Protein AF-A0A829CXZ8-F1 (afdb_monomer_lite)

Sequence (116 aa):
MVTVNVPLDTGAEYEVIKPFDTFQQHRRYTYVGFISFYDDRTIAGYELFFYHAENDKLHACRISINQIQKEPITFFKRVGGWERPAPNSIPPIDLSQLDLSQGKNYFNFIFLILNL

pLDDT: mean 71.53, std 17.72, range [35.12, 93.25]

Structure (mmCIF, N/CA/C/O backbone):
data_AF-A0A829CXZ8-F1
#
_entry.id   AF-A0A829CXZ8-F1
#
loop_
_atom_site.group_PDB
_atom_site.id
_atom_site.type_symbol
_atom_site.label_atom_id
_atom_site.label_alt_id
_atom_site.label_comp_id
_atom_site.label_asym_id
_atom_site.label_entity_id
_atom_site.label_seq_id
_atom_site.pdbx_PDB_ins_code
_atom_site.Cartn_x
_atom_site.Cartn_y
_atom_site.Cartn_z
_atom_site.occupancy
_atom_site.B_iso_or_equiv
_atom_site.auth_seq_id
_atom_site.auth_comp_id
_atom_site.auth_asym_id
_atom_site.auth_atom_id
_atom_site.pdbx_PDB_model_num
ATOM 1 N N . MET A 1 1 ? 15.877 -14.361 -10.667 1.00 39.72 1 MET A N 1
ATOM 2 C CA . MET A 1 1 ? 14.775 -13.550 -10.108 1.00 39.72 1 MET A CA 1
ATOM 3 C C . MET A 1 1 ? 15.394 -12.437 -9.286 1.00 39.72 1 MET A C 1
ATOM 5 O O . MET A 1 1 ? 16.151 -12.743 -8.377 1.00 39.72 1 MET A O 1
ATOM 9 N N . VAL A 1 2 ? 15.161 -11.174 -9.644 1.00 38.44 2 VAL A N 1
ATOM 10 C CA . VAL A 1 2 ? 15.547 -10.040 -8.792 1.00 38.44 2 VAL A CA 1
ATOM 11 C C . VAL A 1 2 ? 14.537 -9.994 -7.652 1.00 38.44 2 VAL A C 1
ATOM 13 O O . VAL A 1 2 ? 13.355 -9.771 -7.898 1.00 38.44 2 VAL A O 1
ATOM 16 N N . THR A 1 3 ? 14.978 -10.262 -6.425 1.00 47.97 3 THR A N 1
ATOM 17 C CA . THR A 1 3 ? 14.135 -10.085 -5.241 1.00 47.97 3 THR A CA 1
ATOM 18 C C . THR A 1 3 ? 14.022 -8.593 -4.973 1.00 47.97 3 THR A C 1
ATOM 20 O O . THR A 1 3 ? 14.994 -7.939 -4.600 1.00 47.97 3 THR A O 1
ATOM 23 N N . VAL A 1 4 ? 12.842 -8.041 -5.222 1.00 55.78 4 VAL A N 1
ATOM 24 C CA . VAL A 1 4 ? 12.549 -6.628 -5.003 1.00 55.78 4 VAL A CA 1
ATOM 25 C C . VAL A 1 4 ? 12.037 -6.493 -3.585 1.00 55.78 4 VAL A C 1
ATOM 27 O O . VAL A 1 4 ? 10.953 -6.978 -3.269 1.00 55.78 4 VAL A O 1
ATOM 30 N N . ASN A 1 5 ? 12.821 -5.859 -2.722 1.00 63.53 5 ASN A N 1
ATOM 31 C CA . ASN A 1 5 ? 12.398 -5.607 -1.355 1.00 63.53 5 ASN A CA 1
ATOM 32 C C . ASN A 1 5 ? 11.584 -4.309 -1.315 1.00 63.53 5 ASN A C 1
ATOM 34 O O . ASN A 1 5 ? 12.129 -3.237 -1.058 1.00 63.53 5 ASN A O 1
ATOM 38 N N . VAL A 1 6 ? 10.293 -4.391 -1.639 1.00 70.25 6 VAL A N 1
ATOM 39 C CA . VAL A 1 6 ? 9.368 -3.285 -1.372 1.00 70.25 6 VAL A CA 1
ATOM 40 C C . VAL A 1 6 ? 9.164 -3.242 0.147 1.00 70.25 6 VAL A C 1
ATOM 42 O O . VAL A 1 6 ? 8.750 -4.255 0.708 1.00 70.25 6 VAL A O 1
ATOM 45 N N . PRO A 1 7 ? 9.436 -2.118 0.838 1.00 76.12 7 PRO A N 1
ATOM 46 C CA . PRO A 1 7 ? 9.348 -2.023 2.299 1.00 76.12 7 PRO A CA 1
ATOM 47 C C . PRO A 1 7 ? 7.890 -1.893 2.783 1.00 76.12 7 PRO A C 1
ATOM 49 O O . PRO A 1 7 ? 7.576 -1.082 3.654 1.00 76.12 7 PRO A O 1
ATOM 52 N N . LEU A 1 8 ? 6.987 -2.668 2.183 1.00 81.75 8 LEU A N 1
ATOM 53 C CA . LEU A 1 8 ? 5.574 -2.751 2.512 1.00 81.75 8 LEU A CA 1
ATOM 54 C C . LEU A 1 8 ? 5.193 -4.217 2.713 1.00 81.75 8 LEU A C 1
ATOM 56 O O . LEU A 1 8 ? 5.617 -5.099 1.966 1.00 81.75 8 LEU A O 1
ATOM 60 N N . ASP A 1 9 ? 4.373 -4.464 3.724 1.00 83.75 9 ASP A N 1
ATOM 61 C CA . ASP A 1 9 ? 3.903 -5.789 4.095 1.00 83.75 9 ASP A CA 1
ATOM 62 C C . ASP A 1 9 ? 2.514 -6.000 3.496 1.00 83.75 9 ASP A C 1
ATOM 64 O O . ASP A 1 9 ? 1.585 -5.249 3.798 1.00 83.75 9 ASP A O 1
ATOM 68 N N . THR A 1 10 ? 2.361 -6.995 2.621 1.00 86.75 10 THR A N 1
ATOM 69 C CA . THR A 1 10 ? 1.049 -7.352 2.065 1.00 86.75 10 THR A CA 1
ATOM 70 C C . THR A 1 10 ? 0.072 -7.665 3.197 1.00 86.75 10 THR A C 1
ATOM 72 O O . THR A 1 10 ? 0.412 -8.383 4.136 1.00 86.75 10 THR A O 1
ATOM 75 N N . GLY A 1 11 ? -1.132 -7.099 3.126 1.00 85.31 11 GLY A N 1
ATOM 76 C CA . GLY A 1 11 ? -2.155 -7.203 4.164 1.00 85.31 11 GLY A CA 1
ATOM 77 C C . GLY A 1 11 ? -1.966 -6.246 5.346 1.00 85.31 11 GLY A C 1
ATOM 78 O O . GLY A 1 11 ? -2.833 -6.204 6.221 1.00 85.31 11 GLY A O 1
ATOM 79 N N . ALA A 1 12 ? -0.883 -5.462 5.396 1.00 89.81 12 ALA A N 1
ATOM 80 C CA . ALA A 1 12 ? -0.729 -4.415 6.399 1.00 89.81 12 ALA A CA 1
ATOM 81 C C . ALA A 1 12 ? -1.524 -3.154 6.029 1.00 89.81 12 ALA A C 1
ATOM 83 O O . ALA A 1 12 ? -1.664 -2.789 4.856 1.00 89.81 12 ALA A O 1
ATOM 84 N N . GLU A 1 13 ? -2.023 -2.470 7.057 1.00 91.50 13 GLU A N 1
ATOM 85 C CA . GLU A 1 13 ? -2.733 -1.202 6.923 1.00 91.50 13 GLU A CA 1
ATOM 86 C C . GLU A 1 13 ? -1.784 -0.024 7.116 1.00 91.50 13 GLU A C 1
ATOM 88 O O . GLU A 1 13 ? -1.008 0.044 8.079 1.00 91.50 13 GLU A O 1
ATOM 93 N N . TYR A 1 14 ? -1.912 0.944 6.217 1.00 90.94 14 TYR A N 1
ATOM 94 C CA . TYR A 1 14 ? -1.105 2.147 6.173 1.00 90.94 14 TYR A CA 1
ATOM 95 C C . TYR A 1 14 ? -1.989 3.391 6.192 1.00 90.94 14 TYR A C 1
ATOM 97 O O . TYR A 1 14 ? -2.916 3.518 5.395 1.00 90.94 14 TYR A O 1
ATOM 105 N N . GLU A 1 15 ? -1.681 4.328 7.084 1.00 93.00 15 GLU A N 1
ATOM 106 C CA . GLU A 1 15 ? -2.262 5.667 7.095 1.00 93.00 15 GLU A CA 1
ATOM 107 C C . GLU A 1 15 ? -1.393 6.622 6.272 1.00 93.00 15 GLU A C 1
ATOM 109 O O . GLU A 1 15 ? -0.164 6.628 6.388 1.00 93.00 15 GLU A O 1
ATOM 114 N N . VAL A 1 16 ? -2.032 7.445 5.447 1.00 91.12 16 VAL A N 1
ATOM 115 C CA . VAL A 1 16 ? -1.356 8.449 4.619 1.00 91.12 16 VAL A CA 1
ATOM 116 C C . VAL A 1 16 ? -0.996 9.675 5.459 1.00 91.12 16 VAL A C 1
ATOM 118 O O . VAL A 1 16 ? -1.875 10.387 5.947 1.00 91.12 16 VAL A O 1
ATOM 121 N N . ILE A 1 17 ? 0.302 9.964 5.581 1.00 90.19 17 ILE A N 1
ATOM 122 C CA . ILE A 1 17 ? 0.820 11.108 6.353 1.00 90.19 17 ILE A CA 1
ATOM 123 C C . ILE A 1 17 ? 0.668 12.418 5.568 1.00 90.19 17 ILE A C 1
ATOM 125 O O . ILE A 1 17 ? 0.375 13.466 6.145 1.00 90.19 17 ILE A O 1
ATOM 129 N N . LYS A 1 18 ? 0.861 12.365 4.246 1.00 87.00 18 LYS A N 1
ATOM 130 C CA . LYS A 1 18 ? 0.771 13.505 3.322 1.00 87.00 18 LYS A CA 1
ATOM 131 C C . LYS A 1 18 ? 0.014 13.064 2.068 1.00 87.00 18 LYS A C 1
ATOM 133 O O . LYS A 1 18 ? 0.336 11.991 1.575 1.00 87.00 18 LYS A O 1
ATOM 138 N N . PRO A 1 19 ? -0.946 13.844 1.539 1.00 87.56 19 PRO A N 1
ATOM 139 C CA . PRO A 1 19 ? -1.704 13.437 0.359 1.00 87.56 19 PRO A CA 1
ATOM 140 C C . PRO A 1 19 ? -0.810 13.390 -0.887 1.00 87.56 19 PRO A C 1
ATOM 142 O O . PRO A 1 19 ? 0.090 14.220 -1.047 1.00 87.56 19 PRO A O 1
ATOM 145 N N . PHE A 1 20 ? -1.071 12.430 -1.771 1.00 86.88 20 PHE A N 1
ATOM 146 C CA . PHE A 1 20 ? -0.387 12.275 -3.056 1.00 86.88 20 PHE A CA 1
ATOM 147 C C . PHE A 1 20 ? -1.250 11.442 -4.008 1.00 86.88 20 PHE A C 1
ATOM 149 O O . PHE A 1 20 ? -1.966 10.552 -3.564 1.00 86.88 20 PHE A O 1
ATOM 156 N N . ASP A 1 21 ? -1.165 11.704 -5.313 1.00 86.88 21 ASP A N 1
ATOM 157 C CA . ASP A 1 21 ? -1.935 10.982 -6.336 1.00 86.88 21 ASP A CA 1
ATOM 158 C C . ASP A 1 21 ? -3.432 10.852 -5.961 1.00 86.88 21 ASP A C 1
ATOM 160 O O . ASP A 1 21 ? -4.102 11.859 -5.717 1.00 86.88 21 ASP A O 1
ATOM 164 N N . THR A 1 22 ? -3.953 9.627 -5.848 1.00 90.31 22 THR A N 1
ATOM 165 C CA . THR A 1 22 ? -5.335 9.344 -5.435 1.00 90.31 22 THR A CA 1
ATOM 166 C C . THR A 1 22 ? -5.491 9.095 -3.927 1.00 90.31 22 THR A C 1
ATOM 168 O O . THR A 1 22 ? -6.590 8.773 -3.467 1.00 90.31 22 THR A O 1
ATOM 171 N N . PHE A 1 23 ? -4.414 9.243 -3.151 1.00 91.25 23 PHE A N 1
ATOM 172 C CA . PHE A 1 23 ? -4.348 8.967 -1.718 1.00 91.25 23 PHE A CA 1
ATOM 173 C C . PHE A 1 23 ? -4.642 10.217 -0.890 1.00 91.25 23 PHE A C 1
ATOM 175 O O . PHE A 1 23 ? -3.986 11.256 -1.009 1.00 91.25 23 PHE A O 1
ATOM 182 N N . GLN A 1 24 ? -5.630 10.099 -0.005 1.00 91.50 24 GLN A N 1
ATOM 183 C CA . GLN A 1 24 ? -6.070 11.180 0.870 1.00 91.50 24 GLN A CA 1
ATOM 184 C C . GLN A 1 24 ? -5.372 11.095 2.226 1.00 91.50 24 GLN A C 1
ATOM 186 O O . GLN A 1 24 ? -5.202 10.011 2.777 1.00 91.50 24 GLN A O 1
ATOM 191 N N . GLN A 1 25 ? -5.002 12.247 2.782 1.00 92.50 25 GLN A N 1
ATOM 192 C CA . GLN A 1 25 ? -4.370 12.334 4.098 1.00 92.50 25 GLN A CA 1
ATOM 193 C C . GLN A 1 25 ? -5.272 11.762 5.202 1.00 92.50 25 GLN A C 1
ATOM 195 O O . GLN A 1 25 ? -6.490 11.917 5.140 1.00 92.50 25 GLN A O 1
ATOM 200 N N . HIS A 1 26 ? -4.674 11.120 6.210 1.00 91.31 26 HIS A N 1
ATOM 201 C CA . HIS A 1 26 ? -5.362 10.489 7.348 1.00 91.31 26 HIS A CA 1
ATOM 202 C C . HIS A 1 26 ? -6.344 9.368 6.983 1.00 91.31 26 HIS A C 1
AT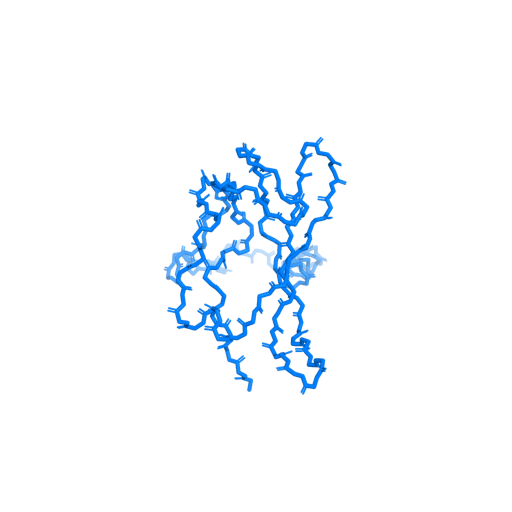OM 204 O O . HIS A 1 26 ? -7.070 8.869 7.843 1.00 91.31 26 HIS A O 1
ATOM 210 N N . ARG A 1 27 ? -6.359 8.934 5.718 1.00 93.25 27 ARG A N 1
ATOM 211 C CA . ARG A 1 27 ? -7.081 7.737 5.290 1.00 93.25 27 ARG A CA 1
ATOM 212 C C . ARG A 1 27 ? -6.190 6.511 5.377 1.00 93.25 27 ARG A C 1
ATOM 214 O O . ARG A 1 27 ? -4.965 6.601 5.242 1.00 93.25 27 ARG A O 1
ATOM 221 N N . ARG A 1 28 ? -6.838 5.373 5.624 1.00 93.12 28 ARG A N 1
ATOM 222 C CA . ARG A 1 28 ? -6.201 4.067 5.767 1.00 93.12 28 ARG A CA 1
ATOM 223 C C . ARG A 1 28 ? -6.394 3.248 4.507 1.00 93.12 28 ARG A C 1
ATOM 225 O O . ARG A 1 28 ? -7.489 3.189 3.950 1.00 93.12 28 ARG A O 1
ATOM 232 N N . TYR A 1 29 ? -5.318 2.597 4.102 1.00 92.75 29 TYR A N 1
ATOM 233 C CA . TYR A 1 29 ? -5.280 1.749 2.929 1.00 92.75 29 TYR A CA 1
ATOM 234 C C . TYR A 1 29 ? -4.556 0.452 3.266 1.00 92.75 29 TYR A C 1
ATOM 236 O O . TYR A 1 29 ? -3.517 0.466 3.925 1.00 92.75 29 TYR A O 1
ATOM 244 N N . THR A 1 30 ? -5.093 -0.671 2.804 1.00 92.06 30 THR A N 1
ATOM 245 C CA . THR A 1 30 ? -4.436 -1.974 2.936 1.00 92.06 30 THR A CA 1
ATOM 246 C C . THR A 1 30 ? -3.528 -2.185 1.739 1.00 92.06 30 THR A C 1
ATOM 248 O O . THR A 1 30 ? -4.001 -2.127 0.606 1.00 92.06 30 THR A O 1
ATOM 251 N N . TYR A 1 31 ? -2.239 -2.424 1.961 1.00 89.75 31 TYR A N 1
ATOM 252 C CA . TYR A 1 31 ? -1.339 -2.776 0.866 1.00 89.75 31 TYR A CA 1
ATOM 253 C C . TYR A 1 31 ? -1.649 -4.195 0.386 1.00 89.75 31 TYR A C 1
ATOM 255 O O . TYR A 1 31 ? -1.599 -5.137 1.176 1.00 89.75 31 TYR A O 1
ATOM 263 N N . VAL A 1 32 ? -1.983 -4.354 -0.896 1.00 89.44 32 VAL A N 1
ATOM 264 C CA . VAL A 1 32 ? -2.366 -5.663 -1.460 1.00 89.44 32 VAL A CA 1
ATOM 265 C C . VAL A 1 32 ? -1.252 -6.299 -2.287 1.00 89.44 32 VAL A C 1
ATOM 267 O O . VAL A 1 32 ? -1.286 -7.496 -2.539 1.00 89.44 32 VAL A O 1
ATOM 270 N N . GLY A 1 33 ? -0.236 -5.528 -2.669 1.00 85.88 33 GLY A N 1
ATOM 271 C CA . GLY A 1 33 ? 0.907 -6.029 -3.423 1.00 85.88 33 GLY A CA 1
ATOM 272 C C . GLY A 1 33 ? 1.294 -5.106 -4.566 1.00 85.88 33 GLY A C 1
ATOM 273 O O . GLY A 1 33 ? 0.909 -3.939 -4.615 1.00 85.88 33 GLY A O 1
ATOM 274 N N . PHE A 1 34 ? 2.075 -5.640 -5.495 1.00 84.19 34 PHE A N 1
ATOM 275 C CA . PHE A 1 34 ? 2.579 -4.910 -6.650 1.00 84.19 34 PHE A CA 1
ATOM 276 C C . PHE A 1 34 ? 2.566 -5.802 -7.891 1.00 84.19 34 PHE A C 1
ATOM 278 O O . PHE A 1 34 ? 2.718 -7.019 -7.783 1.00 84.19 34 PHE A O 1
ATOM 285 N N . ILE A 1 35 ? 2.414 -5.198 -9.070 1.00 74.75 35 ILE A N 1
ATOM 286 C CA . ILE A 1 35 ? 2.617 -5.887 -10.353 1.00 74.75 35 ILE A CA 1
ATOM 287 C C . ILE A 1 35 ? 4.034 -5.599 -10.865 1.00 74.75 35 ILE A C 1
ATOM 289 O O . ILE A 1 35 ? 4.680 -4.615 -10.492 1.00 74.75 35 ILE A O 1
ATOM 293 N N . SER A 1 36 ? 4.536 -6.516 -11.695 1.00 64.25 36 SER A N 1
ATOM 294 C CA . SER A 1 36 ? 5.849 -6.478 -12.331 1.00 64.25 36 SER A CA 1
ATOM 295 C C . SER A 1 36 ? 6.181 -5.145 -13.009 1.00 64.25 36 SER A C 1
ATOM 297 O O . SER A 1 36 ? 5.344 -4.558 -13.687 1.00 64.25 36 SER A O 1
ATOM 299 N N . PHE A 1 37 ? 7.453 -4.770 -12.852 1.00 63.75 37 PHE A N 1
ATOM 300 C CA . PHE A 1 37 ? 8.264 -3.798 -13.590 1.00 63.75 37 PHE A CA 1
ATOM 301 C C . PHE A 1 37 ? 7.581 -3.083 -14.769 1.00 63.75 37 PHE A C 1
ATOM 303 O O . PHE A 1 37 ? 7.371 -3.688 -15.822 1.00 63.75 37 PHE A O 1
ATOM 310 N N . TYR A 1 38 ? 7.322 -1.782 -14.625 1.00 68.38 38 TYR A N 1
ATOM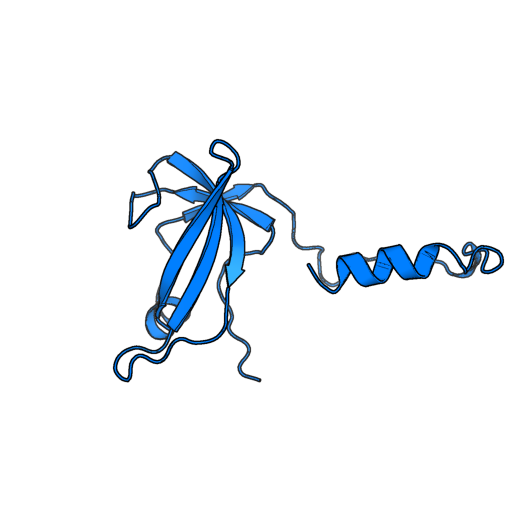 311 C CA . TYR A 1 38 ? 7.124 -0.920 -15.788 1.00 68.38 38 TYR A CA 1
ATOM 312 C C . TYR A 1 38 ? 8.483 -0.396 -16.270 1.00 68.38 38 TYR A C 1
ATOM 314 O O . TYR A 1 38 ? 9.331 -0.018 -15.460 1.00 68.38 38 TYR A O 1
ATOM 322 N N . ASP A 1 39 ? 8.668 -0.386 -17.590 1.00 65.38 39 ASP A N 1
ATOM 323 C CA . ASP A 1 39 ? 9.810 0.214 -18.284 1.00 65.38 39 ASP A CA 1
ATOM 324 C C . ASP A 1 39 ? 9.280 1.100 -19.404 1.00 65.38 39 ASP A C 1
ATOM 326 O O . ASP A 1 39 ? 8.958 0.639 -20.501 1.00 65.38 39 ASP A O 1
ATOM 330 N N . ASP A 1 40 ? 9.135 2.387 -19.110 1.00 65.50 40 ASP A N 1
ATOM 331 C CA . ASP A 1 40 ? 8.709 3.373 -20.102 1.00 65.50 40 ASP A CA 1
ATOM 332 C C . ASP A 1 40 ? 9.886 3.926 -20.930 1.00 65.50 40 ASP A C 1
ATOM 334 O O . ASP A 1 40 ? 9.766 4.984 -21.544 1.00 65.50 40 ASP A O 1
ATOM 338 N N . ARG A 1 41 ? 11.011 3.190 -21.000 1.00 60.12 41 ARG A N 1
ATOM 339 C CA . ARG A 1 41 ? 12.292 3.566 -21.635 1.00 60.12 41 ARG A CA 1
ATOM 340 C C . ARG A 1 41 ? 13.061 4.676 -20.912 1.00 60.12 41 ARG A C 1
ATOM 342 O O . ARG A 1 41 ? 14.195 4.960 -21.297 1.00 60.12 41 ARG A O 1
ATOM 349 N N . THR A 1 42 ? 12.488 5.284 -19.874 1.00 61.28 42 THR A N 1
ATOM 350 C CA . THR A 1 42 ? 13.116 6.361 -19.090 1.00 61.28 42 THR A CA 1
ATOM 351 C C . THR A 1 42 ? 13.163 6.072 -17.594 1.00 61.28 42 THR A C 1
ATOM 353 O O . THR A 1 42 ? 14.114 6.481 -16.927 1.00 61.28 42 THR A O 1
ATOM 356 N N . ILE A 1 43 ? 12.170 5.368 -17.050 1.00 66.12 43 ILE A N 1
ATOM 357 C CA . ILE A 1 43 ? 12.045 5.073 -15.627 1.00 66.12 43 ILE A CA 1
ATOM 358 C C . ILE A 1 43 ? 11.577 3.630 -15.454 1.00 66.12 43 ILE A C 1
ATOM 360 O O . ILE A 1 43 ? 10.507 3.228 -15.903 1.00 66.12 43 ILE A O 1
ATOM 364 N N . ALA A 1 44 ? 12.395 2.875 -14.731 1.00 75.25 44 ALA A N 1
ATOM 365 C CA . ALA A 1 44 ? 12.104 1.529 -14.282 1.00 75.25 44 ALA A CA 1
ATOM 366 C C . ALA A 1 44 ? 11.505 1.556 -12.865 1.00 75.25 44 ALA A C 1
ATOM 368 O O . ALA A 1 44 ? 12.093 2.152 -11.950 1.00 75.25 44 ALA A O 1
ATOM 369 N N . GLY A 1 45 ? 10.359 0.907 -12.656 1.00 79.12 45 GLY A N 1
ATOM 370 C CA . GLY A 1 45 ? 9.671 0.942 -11.363 1.00 79.12 45 GLY A CA 1
ATOM 371 C C . GLY A 1 45 ? 8.578 -0.104 -11.183 1.00 79.12 45 GLY A C 1
ATOM 372 O O . GLY A 1 45 ? 8.384 -0.970 -12.027 1.00 79.12 45 GLY A O 1
ATOM 373 N N . TYR A 1 46 ? 7.860 -0.014 -10.068 1.00 81.38 46 TYR A N 1
ATOM 374 C CA . TYR A 1 46 ? 6.749 -0.893 -9.710 1.00 81.38 46 TYR A CA 1
ATOM 375 C C . TYR A 1 46 ? 5.470 -0.090 -9.557 1.00 81.38 46 TYR A C 1
ATOM 377 O O . TYR A 1 46 ? 5.489 1.054 -9.100 1.00 81.38 46 TYR A O 1
ATOM 385 N N . GLU A 1 47 ? 4.358 -0.717 -9.910 1.00 86.31 47 GLU A N 1
ATOM 386 C CA . GLU A 1 47 ? 3.031 -0.225 -9.576 1.00 86.31 47 GLU A CA 1
ATOM 387 C C . GLU A 1 47 ? 2.557 -0.949 -8.315 1.00 86.31 47 GLU A C 1
ATOM 389 O O . GLU A 1 47 ? 2.437 -2.175 -8.295 1.00 86.31 47 GLU A O 1
ATOM 394 N N . LEU A 1 48 ? 2.376 -0.182 -7.243 1.00 86.88 48 LEU A N 1
ATOM 395 C CA . LEU A 1 48 ? 1.934 -0.639 -5.933 1.00 86.88 48 LEU A CA 1
ATOM 396 C C . LEU A 1 48 ? 0.422 -0.470 -5.829 1.00 86.88 48 LEU A C 1
ATOM 398 O O . LEU A 1 48 ? -0.094 0.590 -6.175 1.00 86.88 48 LEU A O 1
ATOM 402 N N . PHE A 1 49 ? -0.268 -1.469 -5.292 1.00 89.81 49 PHE A N 1
ATOM 403 C CA . PHE A 1 49 ? -1.719 -1.488 -5.165 1.00 89.81 49 PHE A CA 1
ATOM 404 C C . PHE A 1 49 ? -2.159 -1.451 -3.706 1.00 89.81 49 PHE A C 1
ATOM 406 O O . PHE A 1 49 ? -1.578 -2.089 -2.823 1.00 89.81 49 PHE A O 1
ATOM 413 N N . PHE A 1 50 ? -3.241 -0.717 -3.473 1.00 91.88 50 PHE A N 1
ATOM 414 C CA . PHE A 1 50 ? -3.775 -0.431 -2.156 1.00 91.88 50 PHE A CA 1
ATOM 415 C C . PHE A 1 50 ? -5.300 -0.462 -2.173 1.00 91.88 50 PHE A C 1
ATOM 417 O O . PHE A 1 50 ? -5.930 0.195 -2.996 1.00 91.88 50 PHE A O 1
ATOM 424 N N . TYR A 1 51 ? -5.906 -1.185 -1.241 1.00 92.94 51 TYR A N 1
ATOM 425 C CA . TYR A 1 51 ? -7.355 -1.259 -1.104 1.00 92.94 51 TYR A CA 1
ATOM 426 C C . TYR A 1 51 ? -7.865 -0.277 -0.044 1.00 92.94 51 TYR A C 1
ATOM 428 O O . TYR A 1 51 ? -7.346 -0.226 1.074 1.00 92.94 51 TYR A O 1
ATOM 436 N N . HIS A 1 52 ? -8.886 0.502 -0.396 1.00 92.50 52 HIS A N 1
ATOM 437 C CA . HIS A 1 52 ? -9.575 1.429 0.494 1.00 92.50 52 HIS A CA 1
ATOM 438 C C . HIS A 1 52 ? -10.933 0.851 0.898 1.00 92.50 52 HIS A C 1
ATOM 440 O O . HIS A 1 52 ? -11.890 0.911 0.129 1.00 92.50 52 HIS A O 1
ATOM 446 N N . ALA A 1 53 ? -11.014 0.323 2.121 1.00 86.88 53 ALA A N 1
ATOM 447 C CA . ALA A 1 53 ? -12.190 -0.400 2.602 1.00 86.88 53 ALA A CA 1
ATOM 448 C C . ALA A 1 53 ? -13.452 0.469 2.734 1.00 86.88 53 ALA A C 1
ATOM 450 O O . ALA A 1 53 ? -14.543 -0.016 2.457 1.00 86.88 53 ALA A O 1
ATOM 451 N N . GLU A 1 54 ? -13.326 1.747 3.117 1.00 87.75 54 GLU A N 1
ATOM 452 C CA . GLU A 1 54 ? -14.492 2.636 3.287 1.00 87.75 54 GLU A CA 1
ATOM 453 C C . GLU A 1 54 ? -15.213 2.924 1.964 1.00 87.75 54 GLU A C 1
ATOM 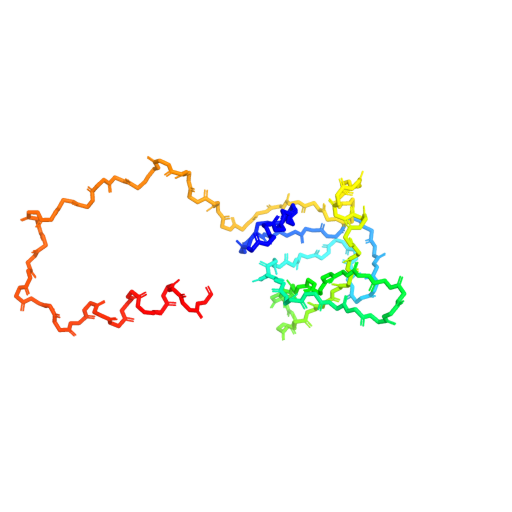455 O O . GLU A 1 54 ? -16.427 3.111 1.949 1.00 87.75 54 GLU A O 1
ATOM 460 N N . ASN A 1 55 ? -14.465 2.951 0.858 1.00 88.50 55 ASN A N 1
ATOM 461 C CA . ASN A 1 55 ? -14.978 3.328 -0.459 1.00 88.50 55 ASN A CA 1
ATOM 462 C C . ASN A 1 55 ? -15.010 2.158 -1.451 1.00 88.50 55 ASN A C 1
ATOM 464 O O . ASN A 1 55 ? -15.245 2.408 -2.632 1.00 88.50 55 ASN A O 1
ATOM 468 N N . ASP A 1 56 ? -14.717 0.934 -0.994 1.00 89.88 56 ASP A N 1
ATOM 469 C CA . ASP A 1 56 ? -14.596 -0.278 -1.819 1.00 89.88 56 ASP A CA 1
ATOM 470 C C . ASP A 1 56 ? -13.820 -0.019 -3.126 1.00 89.88 56 ASP A C 1
ATOM 472 O O . ASP A 1 56 ? -14.291 -0.242 -4.243 1.00 89.88 56 ASP A O 1
ATOM 476 N N . LYS A 1 57 ? -12.634 0.591 -2.990 1.00 92.75 57 LYS A N 1
ATOM 477 C CA . LYS A 1 57 ? -11.866 1.094 -4.136 1.00 92.75 57 LYS A CA 1
ATOM 478 C C . LYS A 1 57 ? -10.413 0.658 -4.095 1.00 92.75 57 LYS A C 1
ATOM 480 O O . LYS A 1 57 ? -9.731 0.811 -3.082 1.00 92.75 57 LYS A O 1
ATOM 485 N N . LEU A 1 58 ? -9.916 0.200 -5.242 1.00 92.06 58 LEU A N 1
ATOM 486 C CA . LEU A 1 58 ? -8.496 -0.034 -5.468 1.00 92.06 58 LEU A CA 1
ATOM 487 C C . LEU A 1 58 ? -7.805 1.261 -5.919 1.00 92.06 58 LEU A C 1
ATOM 489 O O . LEU A 1 58 ? -8.254 1.947 -6.839 1.00 92.06 58 LEU A O 1
ATOM 493 N N . HIS A 1 59 ? -6.703 1.575 -5.259 1.00 91.31 59 HIS A N 1
ATOM 494 C CA . HIS A 1 59 ? -5.796 2.670 -5.560 1.00 91.31 59 HIS A CA 1
ATOM 495 C C . HIS A 1 59 ? -4.448 2.097 -5.988 1.00 91.31 59 HIS A C 1
ATOM 497 O O . HIS A 1 59 ? -4.045 1.030 -5.523 1.00 91.31 59 HIS A O 1
ATOM 503 N N . ALA A 1 60 ? -3.743 2.814 -6.855 1.00 89.31 60 ALA A N 1
ATOM 504 C CA . ALA A 1 60 ? -2.404 2.442 -7.275 1.00 89.31 60 ALA A CA 1
ATOM 505 C C . ALA A 1 60 ? -1.482 3.654 -7.211 1.00 89.31 60 ALA A C 1
ATOM 507 O O . ALA A 1 60 ? -1.937 4.778 -7.406 1.00 89.31 60 ALA A O 1
ATOM 508 N N . CYS A 1 61 ? -0.201 3.428 -6.942 1.00 86.06 61 CYS A N 1
ATOM 509 C CA . CYS A 1 61 ? 0.837 4.428 -7.156 1.00 86.06 61 CYS A CA 1
ATOM 510 C C . CYS A 1 61 ? 2.075 3.786 -7.772 1.00 86.06 61 CYS A C 1
ATOM 512 O O . CYS A 1 61 ? 2.356 2.603 -7.581 1.00 86.06 61 CYS A O 1
ATOM 514 N N . ARG A 1 62 ? 2.837 4.586 -8.516 1.00 84.88 62 ARG A N 1
ATOM 515 C CA . ARG A 1 62 ? 4.087 4.146 -9.133 1.00 84.88 62 ARG A CA 1
ATOM 516 C C . ARG A 1 62 ? 5.273 4.585 -8.301 1.00 84.88 62 ARG A C 1
ATOM 518 O O . ARG A 1 62 ? 5.329 5.725 -7.844 1.00 84.88 62 ARG A O 1
ATOM 525 N N . ILE A 1 63 ? 6.235 3.687 -8.150 1.00 80.69 63 ILE A N 1
ATOM 526 C CA . ILE A 1 63 ? 7.488 3.958 -7.460 1.00 80.69 63 ILE A CA 1
ATOM 527 C C . ILE A 1 63 ? 8.659 3.447 -8.294 1.00 80.69 63 ILE A C 1
ATOM 529 O O . ILE A 1 63 ? 8.667 2.310 -8.762 1.00 80.69 63 ILE A O 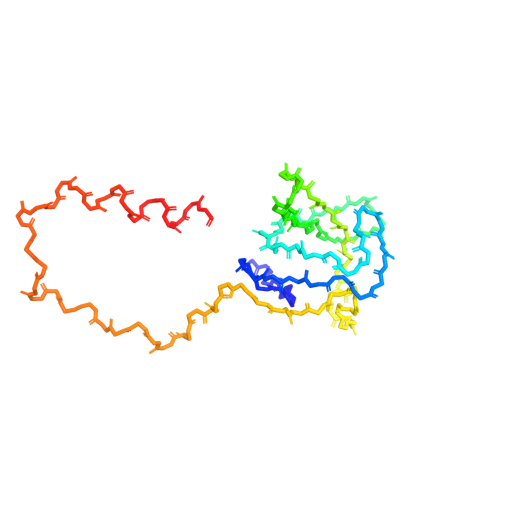1
ATOM 533 N N . SER A 1 64 ? 9.666 4.290 -8.498 1.00 79.75 64 SER A N 1
ATOM 534 C CA . SER A 1 64 ? 10.865 3.879 -9.232 1.00 79.75 64 SER A CA 1
ATOM 535 C C . SER A 1 64 ? 11.755 2.961 -8.387 1.00 79.75 64 SER A C 1
ATOM 537 O O . SER A 1 64 ? 11.764 3.033 -7.155 1.00 79.75 64 SER A O 1
ATOM 539 N N . ILE A 1 65 ? 12.577 2.135 -9.041 1.00 76.38 65 ILE A N 1
ATOM 540 C CA . ILE A 1 65 ? 13.578 1.294 -8.356 1.00 76.38 65 ILE A CA 1
ATOM 541 C C . ILE A 1 65 ? 14.521 2.141 -7.499 1.00 76.38 65 ILE A C 1
ATOM 543 O O . ILE A 1 65 ? 14.834 1.773 -6.367 1.00 76.38 65 ILE A O 1
ATOM 547 N N . ASN A 1 66 ? 14.943 3.294 -8.023 1.00 75.12 66 ASN A N 1
ATOM 548 C CA . ASN A 1 66 ? 15.830 4.207 -7.310 1.00 75.12 66 ASN A CA 1
ATOM 549 C C . ASN A 1 66 ? 15.199 4.705 -6.004 1.00 75.12 66 ASN A C 1
ATOM 551 O O . ASN A 1 66 ? 15.901 4.789 -5.000 1.00 75.12 66 ASN A O 1
ATOM 555 N N . GLN A 1 67 ? 13.894 4.992 -6.009 1.00 73.88 67 GLN A N 1
ATOM 556 C CA . GLN A 1 67 ? 13.164 5.422 -4.815 1.00 73.88 67 GLN A CA 1
ATOM 557 C C . GLN A 1 67 ? 13.043 4.293 -3.788 1.00 73.88 67 GLN A C 1
ATOM 559 O O . GLN A 1 67 ? 13.365 4.522 -2.631 1.00 73.88 67 GLN A O 1
ATOM 564 N N . ILE A 1 68 ? 12.684 3.068 -4.197 1.00 73.50 68 ILE A N 1
ATOM 565 C CA . ILE A 1 68 ? 12.612 1.916 -3.270 1.00 73.50 68 ILE A CA 1
ATOM 566 C C . ILE A 1 68 ? 13.963 1.617 -2.614 1.00 73.50 68 ILE A C 1
ATOM 568 O O . ILE A 1 68 ? 14.010 1.245 -1.445 1.00 73.50 68 ILE A O 1
ATOM 572 N N . GLN A 1 69 ? 15.062 1.726 -3.364 1.00 69.12 69 GLN A N 1
ATOM 573 C CA . GLN A 1 69 ? 16.381 1.317 -2.876 1.00 69.12 69 GLN A CA 1
ATOM 574 C C . GLN A 1 69 ? 17.088 2.381 -2.032 1.00 69.12 69 GLN A C 1
ATOM 576 O O . GLN A 1 69 ? 17.927 2.026 -1.206 1.00 69.12 69 GLN A O 1
ATOM 581 N N . LYS A 1 70 ? 16.814 3.671 -2.266 1.00 64.94 70 LYS A N 1
ATOM 582 C CA . LYS A 1 70 ? 17.576 4.774 -1.655 1.00 64.94 70 LYS A CA 1
ATOM 583 C C . LYS A 1 70 ? 16.801 5.552 -0.604 1.00 64.94 70 LYS A C 1
ATOM 585 O O . LYS A 1 70 ? 17.432 6.153 0.261 1.00 64.94 70 LYS A O 1
ATOM 590 N N . GLU A 1 71 ? 15.472 5.560 -0.670 1.00 63.03 71 GLU A N 1
ATOM 591 C CA . GLU A 1 71 ? 14.648 6.409 0.183 1.00 63.03 71 GLU A CA 1
ATOM 592 C C . GLU A 1 71 ? 13.623 5.578 0.965 1.00 63.03 71 GLU A C 1
ATOM 594 O O . GLU A 1 71 ? 12.959 4.705 0.403 1.00 63.03 71 GLU A O 1
ATOM 599 N N . PRO A 1 72 ? 13.449 5.836 2.273 1.00 62.22 72 PRO A N 1
ATOM 600 C CA . PRO A 1 72 ? 12.322 5.271 2.996 1.00 62.22 72 PRO A CA 1
ATOM 601 C C . PRO A 1 72 ? 11.015 5.809 2.396 1.00 62.22 72 PRO A C 1
ATOM 603 O O . PRO A 1 72 ? 10.901 7.000 2.104 1.00 62.22 72 PRO A O 1
ATOM 606 N N . ILE A 1 73 ? 10.001 4.953 2.239 1.00 70.25 73 ILE A N 1
ATOM 607 C CA . ILE A 1 73 ? 8.665 5.392 1.809 1.00 70.25 73 ILE A CA 1
ATOM 608 C C . ILE A 1 73 ? 8.066 6.254 2.932 1.00 70.25 73 ILE A C 1
ATOM 610 O O . ILE A 1 73 ? 7.576 5.736 3.930 1.00 70.25 73 ILE A O 1
ATOM 614 N N . THR A 1 74 ? 8.127 7.580 2.787 1.00 73.25 74 THR A N 1
ATOM 615 C CA . THR A 1 74 ? 7.746 8.541 3.845 1.00 73.25 74 THR A CA 1
ATOM 616 C C . THR A 1 74 ? 6.273 8.951 3.829 1.00 73.25 74 THR A C 1
ATOM 618 O O . THR A 1 74 ? 5.810 9.617 4.752 1.00 73.25 74 THR A O 1
ATOM 621 N N . PHE A 1 75 ? 5.516 8.573 2.797 1.00 78.19 75 PHE A N 1
ATOM 622 C CA . PHE A 1 75 ? 4.118 8.993 2.641 1.00 78.19 75 PHE A CA 1
ATOM 623 C C . PHE A 1 75 ? 3.131 8.158 3.463 1.00 78.19 75 PHE A C 1
ATOM 625 O O . PHE A 1 75 ? 2.001 8.593 3.690 1.00 78.19 75 PHE A O 1
ATOM 632 N N . PHE A 1 76 ? 3.563 6.988 3.933 1.00 85.50 76 PHE A N 1
ATOM 633 C CA . PHE A 1 76 ? 2.742 6.030 4.657 1.00 85.50 76 PHE A CA 1
ATOM 634 C C . PHE A 1 76 ? 3.305 5.750 6.048 1.00 85.50 76 PHE A C 1
ATOM 636 O O . PHE A 1 76 ? 4.509 5.587 6.230 1.00 85.50 76 PHE A O 1
ATOM 643 N N . LYS A 1 77 ? 2.410 5.612 7.025 1.00 88.81 77 LYS A N 1
ATOM 644 C CA . LYS A 1 77 ? 2.706 5.076 8.353 1.00 88.81 77 LYS A CA 1
ATOM 645 C C . LYS A 1 77 ? 1.959 3.765 8.524 1.00 88.81 77 LYS A C 1
ATOM 647 O O . LYS A 1 77 ? 0.739 3.752 8.397 1.00 88.81 77 LYS A O 1
ATOM 652 N N . ARG A 1 78 ? 2.651 2.673 8.859 1.00 88.00 78 ARG A N 1
ATOM 653 C CA . ARG A 1 78 ? 1.964 1.435 9.250 1.00 88.00 78 ARG A CA 1
ATOM 654 C C . ARG A 1 78 ? 1.162 1.687 10.527 1.00 88.00 78 ARG A C 1
ATOM 656 O O . ARG A 1 78 ? 1.715 2.178 11.511 1.00 88.00 78 ARG A O 1
ATOM 663 N N . VAL A 1 79 ? -0.124 1.354 10.501 1.00 89.81 79 VAL A N 1
ATOM 664 C CA . VAL A 1 79 ? -1.050 1.526 11.634 1.00 89.81 79 VAL A CA 1
ATOM 665 C C . VAL A 1 79 ? -1.723 0.224 12.063 1.00 89.81 79 VAL A C 1
ATOM 667 O O . VAL A 1 79 ? -2.312 0.189 13.138 1.00 89.81 79 VAL A O 1
ATOM 670 N N . GLY A 1 80 ? -1.608 -0.845 11.270 1.00 86.25 80 GLY A N 1
ATOM 671 C CA . GLY A 1 80 ? -2.214 -2.132 11.592 1.00 86.25 80 GLY A CA 1
ATOM 672 C C . GLY A 1 80 ? -2.073 -3.163 10.476 1.00 86.25 80 GLY A C 1
ATOM 673 O O . GLY A 1 80 ? -1.082 -3.171 9.735 1.00 86.25 80 GLY A O 1
ATOM 674 N N . GLY A 1 81 ? -3.091 -4.012 10.361 1.00 78.38 81 GLY A N 1
ATOM 675 C CA . GLY A 1 81 ? -3.184 -5.118 9.411 1.00 78.38 81 GLY A CA 1
ATOM 676 C C . GLY A 1 81 ? -2.469 -6.390 9.864 1.00 78.38 81 GLY A C 1
ATOM 677 O O . GLY A 1 81 ? -2.013 -6.496 11.003 1.00 78.38 81 GLY A O 1
ATOM 678 N N . TRP A 1 82 ? -2.414 -7.375 8.973 1.00 68.50 82 TRP A N 1
ATOM 679 C CA . TRP A 1 82 ? -1.933 -8.713 9.307 1.00 68.50 82 TRP A CA 1
ATOM 680 C C . TRP A 1 82 ? -0.453 -8.668 9.699 1.00 68.50 82 TRP A C 1
ATOM 682 O O . TRP A 1 82 ? 0.386 -8.087 9.000 1.00 68.50 82 TRP A O 1
ATOM 692 N N . GLU A 1 83 ? -0.117 -9.255 10.848 1.00 61.00 83 GLU A N 1
ATOM 693 C CA . GLU A 1 83 ? 1.281 -9.474 11.193 1.00 61.00 83 GLU A CA 1
ATOM 694 C C . GLU A 1 83 ? 1.864 -10.499 10.227 1.00 61.00 83 GLU A C 1
ATOM 696 O O . GLU A 1 83 ? 1.257 -11.535 9.946 1.00 61.00 83 GLU A O 1
ATOM 701 N N . ARG A 1 84 ? 3.059 -10.209 9.706 1.00 57.75 84 ARG A N 1
ATOM 702 C CA . ARG A 1 84 ? 3.798 -11.198 8.933 1.00 57.75 84 ARG A CA 1
ATOM 703 C C . ARG A 1 84 ? 4.107 -12.344 9.906 1.00 57.75 84 ARG A C 1
ATOM 705 O O . ARG A 1 84 ? 4.722 -12.061 10.938 1.00 57.75 84 ARG A O 1
ATOM 712 N N . PRO A 1 85 ? 3.701 -13.597 9.631 1.00 53.78 85 PRO A N 1
ATOM 713 C CA . PRO A 1 85 ? 4.057 -14.701 10.507 1.00 53.78 85 PRO A CA 1
ATOM 714 C C . PRO A 1 85 ? 5.577 -14.709 10.670 1.00 53.78 85 PRO A C 1
ATOM 716 O O . PRO A 1 85 ? 6.309 -14.584 9.681 1.00 53.78 85 PRO A O 1
ATOM 719 N N . ALA A 1 86 ? 6.059 -14.782 11.914 1.00 53.47 86 ALA A N 1
ATOM 720 C CA . ALA A 1 86 ? 7.490 -14.849 12.149 1.00 53.47 86 ALA A CA 1
ATOM 721 C C . ALA A 1 86 ? 8.032 -16.082 11.400 1.00 53.47 86 ALA A C 1
ATOM 723 O O . ALA A 1 86 ? 7.388 -17.134 11.437 1.00 53.47 86 ALA A O 1
ATOM 724 N N . PRO A 1 87 ? 9.201 -15.997 10.738 1.00 55.62 87 PRO A N 1
ATOM 725 C CA . PRO A 1 87 ? 9.703 -17.068 9.868 1.00 55.62 87 PRO A CA 1
ATOM 726 C C . PRO A 1 87 ? 9.771 -18.451 10.533 1.00 55.62 87 PRO A C 1
ATOM 728 O O . PRO A 1 87 ? 9.767 -19.467 9.848 1.00 55.62 87 PRO A O 1
ATOM 731 N N . ASN A 1 88 ? 9.804 -18.481 11.869 1.00 49.62 88 ASN A N 1
ATOM 732 C CA . ASN A 1 88 ? 9.988 -19.676 12.683 1.00 49.62 88 ASN A CA 1
ATOM 733 C C . ASN A 1 88 ? 8.802 -19.982 13.622 1.00 49.62 88 ASN A C 1
ATOM 735 O O . ASN A 1 88 ? 8.956 -20.806 14.517 1.00 49.62 88 ASN A O 1
ATOM 739 N N . SER A 1 89 ? 7.646 -19.314 13.494 1.00 47.31 89 SER A N 1
ATOM 740 C CA . SER A 1 89 ? 6.528 -19.477 14.446 1.00 47.31 89 SER A CA 1
ATOM 741 C C . SER A 1 89 ? 5.416 -20.414 13.978 1.00 47.31 89 SER A C 1
ATOM 743 O O . SER A 1 89 ? 4.370 -20.462 14.618 1.00 47.31 89 SER A O 1
ATOM 745 N N . ILE A 1 90 ? 5.607 -21.151 12.881 1.00 55.28 90 ILE A N 1
ATOM 746 C CA . ILE A 1 90 ? 4.695 -22.239 12.521 1.00 55.28 90 ILE A CA 1
ATOM 747 C C . ILE A 1 90 ? 5.138 -23.458 13.339 1.00 55.28 90 ILE A C 1
ATOM 749 O O . ILE A 1 90 ? 6.190 -24.024 13.025 1.00 55.28 90 ILE A O 1
ATOM 753 N N . PRO A 1 91 ? 4.411 -23.862 14.401 1.00 57.12 91 PRO A N 1
ATOM 754 C CA . PRO A 1 91 ? 4.705 -25.131 15.045 1.00 57.12 91 PRO A CA 1
ATOM 755 C C . PRO A 1 91 ? 4.597 -26.231 13.979 1.00 57.12 91 PRO A C 1
ATOM 757 O O . PRO A 1 91 ? 3.673 -26.178 13.159 1.00 57.12 91 PRO A O 1
ATOM 760 N N . PRO A 1 92 ? 5.533 -27.197 13.935 1.00 53.53 92 PRO A N 1
ATOM 761 C CA . PRO A 1 92 ? 5.423 -28.311 13.007 1.00 53.53 92 PRO A CA 1
ATOM 762 C C . PRO A 1 92 ? 4.043 -28.938 13.186 1.00 53.53 92 PRO A C 1
ATOM 764 O O . PRO A 1 92 ? 3.645 -29.266 14.304 1.00 53.53 92 PRO A O 1
ATOM 767 N N . ILE A 1 93 ? 3.295 -29.027 12.087 1.00 58.31 93 ILE A N 1
ATOM 768 C CA . ILE A 1 93 ? 1.978 -29.655 12.081 1.00 58.31 93 ILE A CA 1
ATOM 769 C C . ILE A 1 93 ? 2.183 -31.081 12.587 1.00 58.31 93 ILE A C 1
ATOM 771 O O . ILE A 1 93 ? 2.912 -31.861 11.971 1.00 58.31 93 ILE A O 1
ATOM 775 N N . ASP A 1 94 ? 1.573 -31.406 13.725 1.00 54.59 94 ASP A N 1
ATOM 776 C CA . ASP A 1 94 ? 1.571 -32.761 14.255 1.00 54.59 94 ASP A CA 1
ATOM 777 C C . ASP A 1 94 ? 0.666 -33.625 13.371 1.00 54.59 94 ASP A C 1
ATOM 779 O O . ASP A 1 94 ? -0.551 -33.710 13.547 1.00 54.59 94 ASP A O 1
ATOM 783 N N . LEU A 1 95 ? 1.284 -34.243 12.366 1.00 57.19 95 LEU A N 1
ATOM 784 C CA . LEU A 1 95 ? 0.619 -35.115 11.401 1.00 57.19 95 LEU A CA 1
ATOM 785 C C . LEU A 1 95 ? 0.033 -36.377 12.053 1.00 57.19 95 LEU A C 1
ATOM 787 O O . LEU A 1 95 ? -0.742 -37.068 11.398 1.00 57.19 95 LEU A O 1
ATOM 791 N N . SER A 1 96 ? 0.354 -36.678 13.320 1.00 60.66 96 SER A N 1
ATOM 792 C CA . SER A 1 96 ? -0.240 -37.814 14.037 1.00 60.66 96 SER A CA 1
ATOM 793 C C . SER A 1 96 ? -1.716 -37.599 14.386 1.00 60.66 96 SER A C 1
ATOM 795 O O . SER A 1 96 ? -2.441 -38.570 14.597 1.00 60.66 96 SER A O 1
ATOM 797 N N . GLN A 1 97 ? -2.176 -36.343 14.391 1.00 56.22 97 GLN A N 1
ATOM 798 C CA . GLN A 1 97 ? -3.582 -35.980 14.603 1.00 56.22 97 GLN A CA 1
ATOM 799 C C . GLN A 1 97 ? -4.345 -35.741 13.295 1.00 56.22 97 GLN A C 1
ATOM 801 O O . GLN A 1 97 ? -5.560 -35.537 13.312 1.00 56.22 97 GLN A O 1
ATOM 806 N N . LEU A 1 98 ? -3.648 -35.748 12.154 1.00 56.25 98 LEU A N 1
ATOM 807 C CA . LEU A 1 98 ? -4.266 -35.537 10.855 1.00 56.25 98 LEU A CA 1
ATOM 808 C C . LEU A 1 98 ? -4.883 -36.857 10.379 1.00 56.25 98 LEU A C 1
ATOM 810 O O . LEU A 1 98 ? -4.215 -37.700 9.781 1.00 56.25 98 LEU A O 1
ATOM 814 N N . ASP A 1 99 ? -6.174 -37.041 10.649 1.00 55.22 99 ASP A N 1
ATOM 815 C CA . ASP A 1 99 ? -6.940 -38.165 10.114 1.00 55.22 99 ASP A CA 1
ATOM 816 C C . ASP A 1 99 ? -7.094 -38.015 8.587 1.00 55.22 99 ASP A C 1
ATOM 818 O O . ASP A 1 99 ? -7.991 -37.349 8.061 1.00 55.22 99 ASP A O 1
ATOM 822 N N . LEU A 1 100 ? -6.163 -38.634 7.857 1.00 57.59 100 LEU A N 1
ATOM 823 C CA . LEU A 1 100 ? -6.087 -38.632 6.395 1.00 57.59 100 LEU A CA 1
ATOM 824 C C . LEU A 1 100 ? -7.289 -39.321 5.722 1.00 57.59 100 LEU A C 1
ATOM 826 O O . LEU A 1 100 ? -7.442 -39.215 4.502 1.00 57.59 100 LEU A O 1
ATOM 830 N N . SER A 1 101 ? -8.176 -39.977 6.480 1.00 58.78 101 SER A N 1
ATOM 831 C CA . SER A 1 101 ? -9.418 -40.546 5.941 1.00 58.78 101 SER A CA 1
ATOM 832 C C . SER A 1 101 ? -10.406 -39.472 5.454 1.00 58.78 101 SER A C 1
ATOM 834 O O . SER A 1 101 ? -11.250 -39.754 4.602 1.00 58.78 101 SER A O 1
ATOM 836 N N . GLN A 1 102 ? -10.241 -38.214 5.889 1.00 53.78 102 GLN A N 1
ATOM 837 C CA . GLN A 1 102 ? -11.010 -37.056 5.407 1.00 53.78 102 GLN A CA 1
ATOM 838 C C . GLN A 1 102 ? -10.347 -36.305 4.231 1.00 53.78 102 GLN A C 1
ATOM 840 O O . GLN A 1 102 ? -10.788 -35.217 3.844 1.00 53.78 102 GLN A O 1
ATOM 845 N N . GLY A 1 103 ? -9.306 -36.883 3.618 1.00 47.44 103 GLY A N 1
ATOM 846 C CA . GLY A 1 103 ? -8.410 -36.267 2.626 1.00 47.44 103 GLY A CA 1
ATOM 847 C C . GLY A 1 103 ? -9.016 -35.759 1.306 1.00 47.44 103 GLY A C 1
ATOM 848 O O . GLY A 1 103 ? -8.266 -35.365 0.416 1.00 47.44 103 GLY A O 1
ATOM 849 N N . LYS A 1 104 ? -10.345 -35.717 1.147 1.00 50.38 104 LYS A N 1
ATOM 850 C CA . LYS A 1 104 ? -10.998 -35.111 -0.028 1.00 50.38 104 LYS A CA 1
ATOM 851 C C . LYS A 1 104 ? -11.381 -33.638 0.141 1.00 50.38 104 LYS A C 1
ATOM 853 O O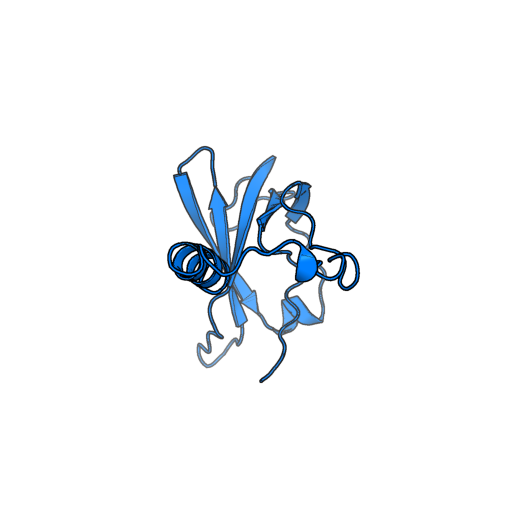 . LYS A 1 104 ? -11.554 -32.969 -0.871 1.00 50.38 104 LYS A O 1
ATOM 858 N N . ASN A 1 105 ? -11.449 -33.106 1.364 1.00 50.41 105 ASN A N 1
ATOM 859 C CA . ASN A 1 105 ? -11.909 -31.724 1.582 1.00 50.41 105 ASN A CA 1
ATOM 860 C C . ASN A 1 105 ? -10.786 -30.688 1.783 1.00 50.41 105 ASN A C 1
ATOM 862 O O . ASN A 1 105 ? -11.036 -29.493 1.655 1.00 50.41 105 ASN A O 1
ATOM 866 N N . TYR A 1 106 ? -9.543 -31.112 2.034 1.00 47.53 106 TYR A N 1
ATOM 867 C CA . TYR A 1 106 ? -8.446 -30.190 2.377 1.00 47.53 106 TYR A CA 1
ATOM 868 C C . TYR A 1 106 ? -7.675 -29.620 1.179 1.00 47.53 106 TYR A C 1
ATOM 870 O O . TYR A 1 106 ? -7.087 -28.542 1.289 1.00 47.53 106 TYR A O 1
ATOM 878 N N . PHE A 1 107 ? -7.722 -30.272 0.012 1.00 47.56 107 PHE A N 1
ATOM 879 C CA . PHE A 1 107 ? -7.025 -29.776 -1.184 1.00 47.56 107 PHE A CA 1
ATOM 880 C C . PHE A 1 107 ? -7.578 -28.437 -1.704 1.00 47.56 107 PHE A C 1
ATOM 882 O O . PHE A 1 107 ? -6.832 -27.681 -2.320 1.00 47.56 107 PHE A O 1
ATOM 889 N N . ASN A 1 108 ? -8.830 -28.086 -1.386 1.00 46.34 108 ASN A N 1
ATOM 890 C CA . ASN A 1 108 ? -9.400 -26.787 -1.760 1.00 46.34 108 ASN A CA 1
ATOM 891 C C . ASN A 1 108 ? -8.964 -25.631 -0.847 1.00 46.34 108 ASN A C 1
ATOM 893 O O . ASN A 1 108 ? -8.977 -24.486 -1.286 1.00 46.34 108 ASN A O 1
ATOM 897 N N . PHE A 1 109 ? -8.552 -25.897 0.397 1.00 42.88 109 PHE A N 1
ATOM 898 C CA . PHE A 1 109 ? -8.176 -24.824 1.324 1.00 42.88 109 PHE A CA 1
ATOM 899 C C . PHE A 1 109 ? -6.736 -24.343 1.093 1.00 42.88 109 PHE A C 1
ATOM 901 O O . PHE A 1 109 ? -6.447 -23.155 1.186 1.00 42.88 109 PHE A O 1
ATOM 908 N N . ILE A 1 110 ? -5.834 -25.255 0.715 1.00 42.78 110 ILE A N 1
ATOM 909 C CA . ILE A 1 110 ? -4.419 -24.934 0.467 1.00 42.78 110 ILE A CA 1
ATOM 910 C C . ILE A 1 110 ? -4.230 -24.215 -0.878 1.00 42.78 110 ILE A C 1
ATOM 912 O O . ILE A 1 110 ? -3.395 -23.319 -0.982 1.00 42.78 110 ILE A O 1
ATOM 916 N N . PHE A 1 111 ? -5.034 -24.539 -1.896 1.00 37.59 111 PHE A N 1
ATOM 917 C CA . PHE A 1 111 ? -4.922 -23.884 -3.204 1.00 37.59 111 PHE A CA 1
ATOM 918 C C . PHE A 1 111 ? -5.396 -22.419 -3.189 1.00 37.59 111 PHE A C 1
ATOM 920 O O . PHE A 1 111 ? -4.898 -21.614 -3.977 1.00 37.59 111 PHE A O 1
ATOM 927 N N . LEU A 1 112 ? -6.300 -22.061 -2.264 1.00 38.50 112 LEU A N 1
ATOM 928 C CA . LEU A 1 112 ? -6.796 -20.692 -2.082 1.00 38.50 112 LEU A CA 1
ATOM 929 C C . LEU A 1 112 ? -5.761 -19.771 -1.406 1.00 38.50 112 LEU A C 1
ATOM 931 O O . LEU A 1 112 ? -5.742 -18.579 -1.675 1.00 38.50 112 LEU A O 1
ATOM 935 N N . ILE A 1 113 ? -4.879 -20.320 -0.563 1.00 41.66 113 ILE A N 1
ATOM 936 C CA . ILE A 1 113 ? -3.877 -19.546 0.198 1.00 41.66 113 ILE A CA 1
ATOM 937 C C . ILE A 1 113 ? -2.605 -19.280 -0.628 1.00 41.66 113 ILE A C 1
ATOM 939 O O . ILE A 1 113 ? -1.875 -18.337 -0.352 1.00 41.66 113 ILE A O 1
ATOM 943 N N . LEU A 1 114 ? -2.336 -20.087 -1.659 1.00 37.44 114 LEU A N 1
ATOM 944 C CA . LEU A 1 114 ? -1.148 -19.946 -2.513 1.00 37.44 114 LEU A CA 1
ATOM 945 C C . LEU A 1 114 ? -1.375 -19.103 -3.783 1.00 37.44 114 LEU A C 1
ATOM 947 O O . LEU A 1 114 ? -0.412 -18.857 -4.505 1.00 37.44 114 LEU A O 1
ATOM 951 N N . ASN 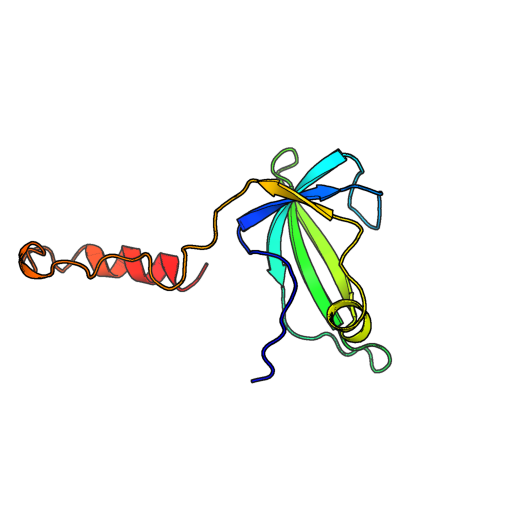A 1 115 ? -2.610 -18.671 -4.070 1.00 36.12 115 ASN A N 1
ATOM 952 C CA . ASN A 1 115 ? -2.954 -17.872 -5.261 1.00 36.12 115 ASN A CA 1
ATOM 953 C C . ASN A 1 115 ? -3.683 -16.547 -4.945 1.00 36.12 115 ASN A C 1
ATOM 955 O O . ASN A 1 115 ? -4.293 -15.972 -5.848 1.00 36.12 115 ASN A O 1
ATOM 959 N N . LEU A 1 116 ? -3.632 -16.066 -3.698 1.00 35.12 116 LEU A N 1
ATOM 960 C CA . LEU A 1 116 ? -4.100 -14.731 -3.298 1.00 35.12 116 LEU A CA 1
ATOM 961 C C . LEU A 1 116 ? -2.930 -13.876 -2.810 1.00 35.12 116 LEU A C 1
ATOM 963 O O . LEU A 1 116 ? -2.096 -14.412 -2.046 1.00 35.12 116 LEU A O 1
#

Radius of gyration: 18.43 Å; chains: 1; bounding box: 33×54×37 Å

Secondary structure (DSSP, 8-state):
------S--TTEEEEESS-BTTBPTT-EEEEEEEEEEEE-SS-EEEEEEEEEGGGTEEEEEEEEHHHHHHS---SEEEEEEPPPPPTT-SPPP-GGG--GGGTTSSHHHHHHHS--

Foldseek 3Di:
DPPQCQVDDQFFKKAFCDDDDVHDHRAIWGWHAWDDWDCPVPFTWIKTWTARPVVRDIDIDIDGSCCRVPHDPPRIDGDGGDDDPDPPPDDPPPCVPVPCVVVPPCVVVVVVVVPD

Organism: NCBI:txid996803